Protein AF-A0A4R0IS37-F1 (afdb_monomer_lite)

Radius of gyration: 12.07 Å; chains: 1; bounding box: 32×18×33 Å

Sequence (54 aa):
MTLYRVIQAKSFPAVRVGRRLFIPSQALDDMAAAAIASGGVVDAAEWRPAQAAG

Foldseek 3Di:
DDPVVCVVVVQAAWDDDDPDIDHDPVQVVVLVVVCVVVVHHDRRNPDDPPPPPD

pLDDT: mean 83.93, std 13.1, range [39.78, 95.31]

Structure (mmCIF, N/CA/C/O backbone):
data_AF-A0A4R0IS37-F1
#
_entry.id   AF-A0A4R0IS37-F1
#
loop_
_atom_site.group_PDB
_atom_site.id
_atom_site.type_symbol
_atom_site.label_atom_id
_atom_site.label_alt_id
_atom_site.label_comp_id
_atom_site.label_asym_id
_atom_site.label_entity_id
_atom_site.label_seq_id
_atom_site.pdbx_PDB_ins_code
_atom_site.Cartn_x
_atom_site.Cartn_y
_atom_site.Cartn_z
_atom_site.occupancy
_atom_site.B_iso_or_equiv
_atom_site.auth_seq_id
_atom_site.auth_comp_id
_atom_site.auth_asym_id
_atom_site.auth_atom_id
_atom_site.pdbx_PD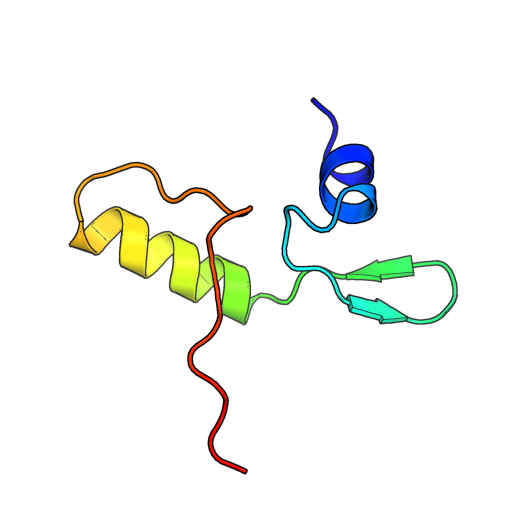B_model_num
ATOM 1 N N . MET A 1 1 ? -8.242 0.484 -15.082 1.00 59.47 1 MET A N 1
ATOM 2 C CA . MET A 1 1 ? -8.822 -0.071 -13.836 1.00 59.47 1 MET A CA 1
ATOM 3 C C . MET A 1 1 ? -8.851 1.036 -12.789 1.00 59.47 1 MET A C 1
ATOM 5 O O . MET A 1 1 ? -7.872 1.763 -12.714 1.00 59.47 1 MET A O 1
ATOM 9 N N . 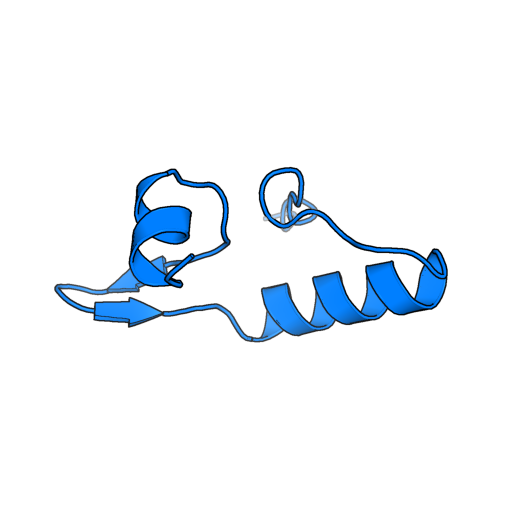THR A 1 2 ? -9.938 1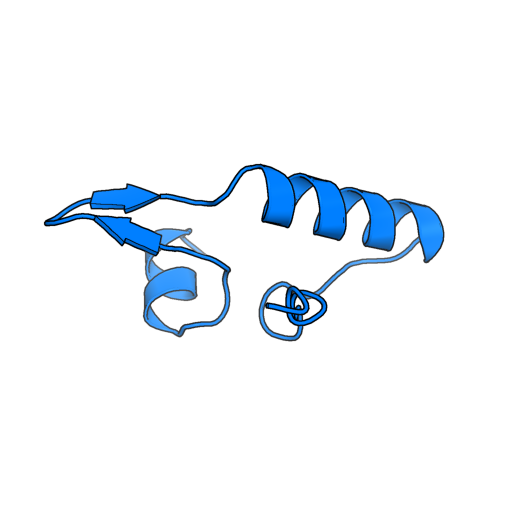.237 -12.037 1.00 86.62 2 THR A N 1
ATOM 10 C CA . THR A 1 2 ? -9.990 2.285 -10.995 1.00 86.62 2 THR A CA 1
ATOM 11 C C . THR A 1 2 ? -9.689 1.692 -9.620 1.00 86.62 2 THR A C 1
ATOM 13 O O . THR A 1 2 ? -10.109 0.576 -9.314 1.00 86.62 2 THR A O 1
ATOM 16 N N . LEU A 1 3 ? -8.992 2.455 -8.777 1.00 79.44 3 LEU A N 1
ATOM 17 C CA . LEU A 1 3 ? -8.568 2.056 -7.430 1.00 79.44 3 LEU A CA 1
ATOM 18 C C . LEU A 1 3 ? -9.732 1.553 -6.552 1.00 79.44 3 LEU A C 1
ATOM 20 O O . LEU A 1 3 ? -9.600 0.601 -5.792 1.00 79.44 3 LEU A O 1
ATOM 24 N N . TYR A 1 4 ? -10.923 2.127 -6.727 1.00 83.62 4 TYR A N 1
ATOM 25 C CA . TYR A 1 4 ? -12.122 1.711 -5.999 1.00 83.62 4 TYR A CA 1
ATOM 26 C C . TYR A 1 4 ? -12.549 0.266 -6.311 1.00 83.62 4 TYR A C 1
ATOM 28 O O . TYR A 1 4 ? -13.004 -0.451 -5.420 1.00 83.62 4 TYR A O 1
ATOM 36 N N . ARG A 1 5 ? -12.396 -0.183 -7.568 1.00 79.12 5 ARG A N 1
ATOM 37 C CA . ARG A 1 5 ? -12.798 -1.537 -7.988 1.00 79.12 5 ARG A CA 1
ATOM 38 C C . ARG A 1 5 ? -11.857 -2.605 -7.435 1.00 79.12 5 ARG A C 1
ATOM 40 O O . ARG A 1 5 ? -12.335 -3.640 -6.987 1.00 79.12 5 ARG A O 1
ATOM 47 N N . VAL A 1 6 ? -10.548 -2.346 -7.423 1.00 79.44 6 VAL A N 1
ATOM 48 C CA . VAL A 1 6 ? -9.557 -3.300 -6.887 1.00 79.44 6 VAL A CA 1
ATOM 49 C C . VAL A 1 6 ? -9.642 -3.426 -5.365 1.00 79.44 6 VAL A C 1
ATOM 51 O O . VAL A 1 6 ? -9.523 -4.529 -4.841 1.00 79.44 6 VAL A O 1
ATOM 54 N N . ILE A 1 7 ? -9.972 -2.339 -4.657 1.00 81.88 7 ILE A N 1
ATOM 55 C CA . ILE A 1 7 ? -10.240 -2.396 -3.213 1.00 81.88 7 ILE A CA 1
ATOM 56 C C . ILE A 1 7 ? -11.494 -3.232 -2.917 1.00 81.88 7 ILE A C 1
ATOM 58 O O . ILE A 1 7 ? -11.477 -4.068 -2.016 1.00 81.88 7 ILE A O 1
ATOM 62 N N . GLN A 1 8 ? -12.579 -3.056 -3.682 1.00 78.38 8 GLN A N 1
ATOM 63 C CA . GLN A 1 8 ? -13.785 -3.881 -3.517 1.00 78.38 8 GLN A CA 1
ATOM 64 C C . GLN A 1 8 ? -13.528 -5.371 -3.773 1.00 78.38 8 GLN A C 1
ATOM 66 O O . GLN A 1 8 ? -14.106 -6.212 -3.088 1.00 78.38 8 GLN A O 1
ATOM 71 N N . ALA A 1 9 ? -12.634 -5.692 -4.709 1.00 82.69 9 ALA A N 1
ATOM 72 C CA . ALA A 1 9 ? -12.192 -7.058 -4.977 1.00 82.69 9 ALA A CA 1
ATOM 73 C C . ALA A 1 9 ? -11.255 -7.631 -3.892 1.00 82.69 9 ALA A C 1
ATOM 75 O O . ALA A 1 9 ? -10.837 -8.779 -4.001 1.00 82.69 9 ALA A O 1
ATOM 76 N N . LYS A 1 10 ? -10.940 -6.856 -2.840 1.00 79.94 10 LYS A N 1
ATOM 77 C CA . LYS A 1 10 ? -9.945 -7.181 -1.801 1.00 79.94 10 LYS A CA 1
ATOM 78 C C . LYS A 1 10 ? -8.536 -7.422 -2.361 1.00 79.94 10 LYS A C 1
ATOM 80 O O . LYS A 1 10 ? -7.722 -8.063 -1.712 1.00 79.94 10 LYS A O 1
ATOM 85 N N . SER A 1 11 ? -8.254 -6.878 -3.542 1.00 84.38 11 SER A N 1
ATOM 86 C CA . SER A 1 11 ? -6.986 -7.028 -4.266 1.00 84.38 11 SER A CA 1
ATOM 87 C C . SER A 1 11 ? -6.037 -5.846 -4.047 1.00 84.38 11 SER A C 1
ATOM 89 O O . SER A 1 11 ? -5.081 -5.672 -4.792 1.00 84.38 11 SER A O 1
ATOM 91 N N . PHE A 1 12 ? -6.344 -4.965 -3.092 1.00 87.38 12 PHE A N 1
ATOM 92 C CA . PHE A 1 12 ? -5.502 -3.825 -2.754 1.00 87.38 12 PHE A CA 1
ATOM 93 C C . PHE A 1 12 ? -5.660 -3.476 -1.269 1.00 87.38 12 PHE A C 1
ATOM 95 O O . PHE A 1 12 ? -6.802 -3.448 -0.786 1.00 87.38 12 PHE A O 1
ATOM 102 N N . PRO A 1 13 ? -4.565 -3.184 -0.541 1.00 88.19 13 PRO A N 1
ATOM 103 C CA . PRO A 1 13 ? -4.631 -2.865 0.878 1.00 88.19 13 PRO A CA 1
ATOM 104 C C . PRO A 1 13 ? -5.420 -1.578 1.116 1.00 88.19 13 PRO A C 1
ATOM 106 O O . PRO A 1 13 ? -5.042 -0.489 0.684 1.00 88.19 13 PRO A O 1
ATOM 109 N N . ALA A 1 14 ? -6.532 -1.707 1.832 1.00 90.62 14 ALA A N 1
ATOM 110 C CA . ALA A 1 14 ? -7.352 -0.578 2.227 1.00 90.62 14 ALA A CA 1
ATOM 111 C C . ALA A 1 14 ? -8.055 -0.841 3.557 1.00 90.62 14 ALA A C 1
ATOM 113 O O . ALA A 1 14 ? -8.525 -1.944 3.839 1.00 90.62 14 ALA A O 1
ATOM 114 N N . VAL A 1 15 ? -8.184 0.219 4.344 1.00 89.00 15 VAL A N 1
ATOM 115 C CA . VAL A 1 15 ? -8.943 0.258 5.588 1.00 89.00 15 VAL A CA 1
ATOM 116 C C . VAL A 1 15 ? -10.188 1.100 5.355 1.00 89.00 15 VAL A C 1
ATOM 118 O O . VAL A 1 15 ? -10.124 2.215 4.832 1.00 89.00 15 VAL A O 1
ATOM 121 N N . ARG A 1 16 ? -11.351 0.576 5.745 1.00 89.25 16 ARG A N 1
ATOM 122 C CA . ARG A 1 16 ? -12.603 1.331 5.704 1.00 89.25 16 ARG A CA 1
ATOM 123 C C . ARG A 1 16 ? -12.845 1.997 7.050 1.00 89.25 16 ARG A C 1
ATOM 125 O O . ARG A 1 16 ? -13.037 1.307 8.046 1.00 89.25 16 ARG A O 1
ATOM 132 N N . VAL A 1 17 ? -12.909 3.326 7.052 1.00 92.00 17 VAL A N 1
ATOM 133 C CA . VAL A 1 17 ? -13.299 4.120 8.224 1.00 92.00 17 VAL A CA 1
ATOM 134 C C . VAL A 1 17 ? -14.588 4.858 7.873 1.00 92.00 17 VAL A C 1
ATOM 136 O O . VAL A 1 17 ? -14.611 5.803 7.077 1.00 92.00 17 VAL A O 1
ATOM 139 N N . GLY A 1 18 ? -15.704 4.353 8.403 1.00 92.31 18 GLY A N 1
ATOM 140 C CA . GLY A 1 18 ? -17.046 4.799 8.032 1.00 92.31 18 GLY A CA 1
ATOM 141 C C . GLY A 1 18 ? -17.327 4.601 6.537 1.00 92.31 18 GLY A C 1
ATOM 142 O O . GLY A 1 18 ? -17.310 3.481 6.027 1.00 92.31 18 GLY A O 1
ATOM 143 N N . ARG A 1 19 ? -17.596 5.703 5.822 1.00 91.44 19 ARG A N 1
ATOM 144 C CA . ARG A 1 19 ? -17.897 5.704 4.373 1.00 91.44 19 ARG A CA 1
ATOM 145 C C . ARG A 1 19 ? -16.660 5.868 3.486 1.00 91.44 19 ARG A C 1
ATOM 147 O O . ARG A 1 19 ? -16.786 5.814 2.265 1.00 91.44 19 ARG A O 1
ATOM 154 N N . ARG A 1 20 ? -15.491 6.125 4.074 1.00 88.75 20 ARG A N 1
ATOM 155 C CA . ARG A 1 20 ? -14.258 6.436 3.344 1.00 88.75 20 ARG A CA 1
ATOM 156 C C . ARG A 1 20 ? -13.318 5.235 3.346 1.00 88.75 20 ARG A C 1
ATOM 158 O O . ARG A 1 20 ? -13.280 4.458 4.300 1.00 88.75 20 ARG A O 1
ATOM 165 N N . LEU A 1 21 ? -12.576 5.102 2.254 1.00 90.31 21 LEU A N 1
ATOM 166 C CA . LEU A 1 21 ? -11.499 4.133 2.106 1.00 90.31 21 LEU A CA 1
ATOM 167 C C . LEU A 1 21 ? -10.174 4.866 2.272 1.00 90.31 21 LEU A C 1
ATOM 169 O O . LEU A 1 21 ? -9.971 5.915 1.662 1.00 90.31 21 LEU A O 1
ATOM 173 N N . PHE A 1 22 ? -9.304 4.299 3.091 1.00 90.25 22 PHE A N 1
ATOM 174 C CA . PHE A 1 22 ? -7.967 4.796 3.362 1.00 90.25 22 PHE A CA 1
ATOM 175 C C . PHE A 1 22 ? -6.968 3.733 2.946 1.00 90.25 22 PHE A C 1
ATOM 177 O O . PHE A 1 22 ? -7.178 2.550 3.206 1.00 90.25 22 PHE A O 1
ATOM 184 N N . ILE A 1 23 ? -5.883 4.156 2.317 1.00 90.56 23 ILE A N 1
ATOM 185 C CA . ILE A 1 23 ? -4.758 3.278 2.018 1.00 90.56 23 ILE A CA 1
ATOM 186 C C . ILE A 1 23 ? -3.698 3.565 3.078 1.00 90.56 23 ILE A C 1
ATOM 188 O O . ILE A 1 23 ? -3.294 4.723 3.202 1.00 90.56 23 ILE A O 1
ATOM 192 N N . PRO A 1 24 ? -3.275 2.565 3.867 1.00 90.69 24 PRO A N 1
ATOM 193 C CA . PRO A 1 24 ? -2.182 2.749 4.812 1.00 90.69 24 PRO A CA 1
ATOM 194 C C . PRO A 1 24 ? -0.904 3.142 4.065 1.00 90.69 24 PRO A C 1
ATOM 196 O O . PRO A 1 24 ? -0.506 2.440 3.137 1.00 90.69 24 PRO A O 1
ATOM 199 N N . SER A 1 25 ? -0.251 4.231 4.476 1.00 93.00 25 SER A N 1
ATOM 200 C CA . SER A 1 25 ? 1.018 4.660 3.870 1.00 93.00 25 SER A CA 1
ATOM 201 C C . SER A 1 25 ? 2.092 3.585 4.010 1.00 93.00 25 SER A C 1
ATOM 203 O O . SER A 1 25 ? 2.717 3.236 3.020 1.00 93.00 25 SER A O 1
ATOM 205 N N . GLN A 1 26 ? 2.190 2.955 5.186 1.00 90.69 26 GLN A N 1
ATOM 206 C CA . GLN A 1 26 ? 3.150 1.877 5.434 1.00 90.69 26 GLN A CA 1
ATOM 207 C C . GLN A 1 26 ? 3.024 0.730 4.422 1.00 90.69 26 GLN A C 1
ATOM 209 O O . GLN A 1 26 ? 4.025 0.209 3.955 1.00 90.69 26 GLN A O 1
ATOM 214 N N . ALA A 1 27 ? 1.798 0.364 4.026 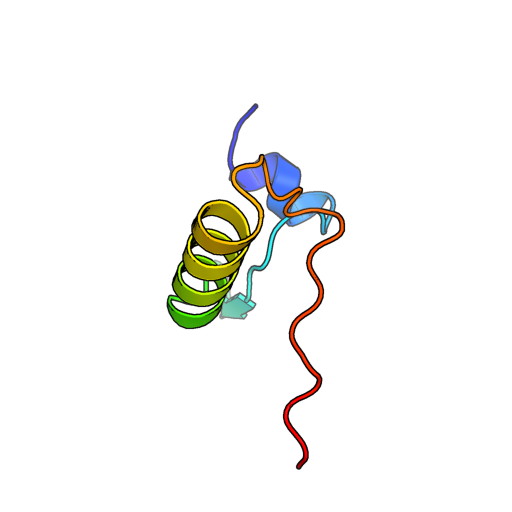1.00 91.00 27 ALA A N 1
ATOM 215 C CA . ALA A 1 27 ? 1.597 -0.684 3.028 1.00 91.00 27 ALA A CA 1
ATOM 216 C C . ALA A 1 27 ? 2.165 -0.282 1.657 1.00 91.00 27 ALA A C 1
ATOM 218 O O . ALA A 1 27 ? 2.708 -1.121 0.943 1.00 91.00 27 ALA A O 1
ATOM 219 N N . LEU A 1 28 ? 2.046 0.997 1.285 1.00 91.31 28 LEU A N 1
ATOM 220 C CA . LEU A 1 28 ? 2.645 1.524 0.057 1.00 91.31 28 LEU A CA 1
ATOM 221 C C . LEU A 1 28 ? 4.171 1.525 0.143 1.00 91.31 28 LEU A C 1
ATOM 223 O O . LEU A 1 28 ? 4.820 1.104 -0.812 1.00 91.31 28 LEU A O 1
ATOM 227 N N . ASP A 1 29 ? 4.719 1.952 1.278 1.00 93.75 29 ASP A N 1
ATOM 228 C CA . ASP A 1 29 ? 6.163 2.006 1.509 1.00 93.75 29 ASP A CA 1
ATOM 229 C C . ASP A 1 29 ? 6.783 0.600 1.445 1.00 93.75 29 ASP A C 1
ATOM 231 O O . ASP A 1 29 ? 7.778 0.389 0.749 1.00 93.75 29 ASP A O 1
ATOM 235 N N . ASP A 1 30 ? 6.144 -0.390 2.071 1.00 92.50 30 ASP A N 1
ATOM 236 C CA . ASP A 1 30 ? 6.588 -1.787 2.052 1.00 92.50 30 ASP A CA 1
ATOM 237 C C . ASP A 1 30 ? 6.520 -2.393 0.640 1.00 92.50 30 ASP A C 1
ATOM 239 O O . ASP A 1 30 ? 7.450 -3.076 0.203 1.00 92.50 30 ASP A O 1
ATOM 243 N N . MET A 1 31 ? 5.435 -2.138 -0.104 1.00 92.19 31 MET A N 1
ATOM 244 C CA . MET A 1 31 ? 5.310 -2.582 -1.499 1.00 92.19 31 MET A CA 1
ATOM 245 C C . MET A 1 31 ? 6.368 -1.930 -2.396 1.00 92.19 31 MET A C 1
ATOM 247 O O . MET A 1 31 ? 6.950 -2.607 -3.246 1.00 92.19 31 MET A O 1
ATOM 251 N N . ALA A 1 32 ? 6.650 -0.639 -2.202 1.00 93.00 32 ALA A N 1
ATOM 252 C CA . ALA A 1 32 ? 7.689 0.068 -2.944 1.00 93.00 32 ALA A CA 1
ATOM 253 C C . ALA A 1 32 ? 9.080 -0.502 -2.633 1.00 93.00 32 ALA A C 1
ATOM 255 O O . ALA A 1 32 ? 9.852 -0.778 -3.553 1.00 93.00 32 ALA A O 1
ATOM 256 N N . ALA A 1 33 ? 9.379 -0.749 -1.356 1.00 93.81 33 ALA A N 1
ATOM 257 C CA . ALA A 1 33 ? 10.629 -1.371 -0.934 1.00 93.81 33 ALA A CA 1
ATOM 258 C C . ALA A 1 33 ? 10.802 -2.774 -1.540 1.00 93.81 33 ALA A C 1
ATOM 260 O O . ALA A 1 33 ? 11.874 -3.091 -2.057 1.00 93.81 33 ALA A O 1
ATOM 261 N N . ALA A 1 34 ? 9.747 -3.594 -1.550 1.00 91.44 34 ALA A N 1
ATOM 262 C CA . ALA A 1 34 ? 9.772 -4.924 -2.156 1.00 91.44 34 ALA A CA 1
ATOM 263 C C . ALA A 1 34 ? 9.984 -4.880 -3.681 1.00 91.44 34 ALA A C 1
ATOM 265 O O . ALA A 1 34 ? 10.741 -5.691 -4.222 1.00 91.44 34 ALA A O 1
ATOM 266 N N . ALA A 1 35 ? 9.370 -3.920 -4.377 1.00 94.19 35 ALA A N 1
ATOM 267 C CA . ALA A 1 35 ? 9.572 -3.724 -5.813 1.00 94.19 35 ALA A CA 1
ATOM 268 C C . ALA A 1 35 ? 11.025 -3.334 -6.130 1.00 94.19 35 ALA A C 1
ATOM 270 O O . ALA A 1 35 ? 11.644 -3.906 -7.025 1.00 94.19 35 ALA A O 1
ATOM 271 N N . ILE A 1 36 ? 11.597 -2.415 -5.344 1.00 95.31 36 ILE A N 1
ATOM 272 C CA . ILE A 1 36 ? 13.001 -2.002 -5.473 1.00 95.31 36 ILE A CA 1
ATOM 273 C C . ILE A 1 36 ? 13.938 -3.186 -5.206 1.00 95.31 36 ILE A C 1
ATOM 275 O O . ILE A 1 36 ? 14.851 -3.429 -5.992 1.00 95.31 36 ILE A O 1
ATOM 279 N N . ALA A 1 37 ? 13.707 -3.940 -4.128 1.00 93.75 37 ALA A N 1
ATOM 280 C CA . ALA A 1 37 ? 14.567 -5.052 -3.728 1.00 93.75 37 ALA A CA 1
ATOM 281 C C . ALA A 1 37 ? 14.534 -6.229 -4.718 1.00 93.75 37 ALA A C 1
ATOM 283 O O . ALA A 1 37 ? 15.564 -6.844 -4.981 1.00 93.75 37 ALA A O 1
ATOM 284 N N . SER A 1 38 ? 13.359 -6.542 -5.270 1.00 91.94 38 SER A N 1
ATOM 285 C CA . SER A 1 38 ? 13.196 -7.610 -6.267 1.00 91.94 38 SER A CA 1
ATOM 286 C C . SER A 1 38 ? 13.574 -7.180 -7.687 1.00 91.94 38 SER A C 1
ATOM 288 O O . SER A 1 38 ? 13.742 -8.036 -8.554 1.00 91.94 38 SER A O 1
ATOM 290 N N . GLY A 1 39 ? 13.685 -5.871 -7.940 1.00 93.31 39 GLY A N 1
ATOM 291 C CA . GLY A 1 39 ? 13.833 -5.316 -9.286 1.00 93.31 39 GLY A CA 1
ATOM 292 C C . GLY A 1 39 ? 12.614 -5.572 -10.181 1.00 93.31 39 GLY A C 1
ATOM 293 O O . GLY A 1 39 ? 12.748 -5.582 -11.404 1.00 93.31 39 GLY A O 1
ATOM 294 N N . GLY A 1 40 ? 11.442 -5.825 -9.589 1.00 89.56 40 GLY A N 1
ATOM 295 C CA . GLY A 1 40 ? 10.259 -6.330 -10.280 1.00 89.56 40 GLY A CA 1
ATOM 296 C C . GLY A 1 40 ? 8.950 -5.673 -9.846 1.00 89.56 40 GLY A C 1
ATOM 297 O O . GLY A 1 40 ? 8.902 -4.801 -8.980 1.00 89.56 40 GLY A O 1
ATOM 298 N N . VAL A 1 41 ? 7.859 -6.097 -10.485 1.00 92.06 41 VAL A N 1
ATOM 299 C CA . VAL A 1 41 ? 6.501 -5.632 -10.176 1.00 92.06 41 VAL A CA 1
ATOM 300 C C . VAL A 1 41 ? 5.956 -6.414 -8.984 1.00 92.06 41 VAL A C 1
ATOM 302 O O . VAL A 1 41 ? 5.944 -7.641 -9.002 1.00 92.06 41 VAL A O 1
ATOM 305 N N . VAL A 1 42 ? 5.461 -5.700 -7.972 1.00 90.75 42 VAL A N 1
ATOM 306 C CA . VAL A 1 42 ? 4.726 -6.289 -6.846 1.00 90.75 42 VAL A CA 1
ATOM 307 C C . VAL A 1 42 ? 3.237 -6.297 -7.173 1.00 90.75 42 VAL A C 1
ATOM 309 O O . VAL A 1 42 ? 2.662 -5.2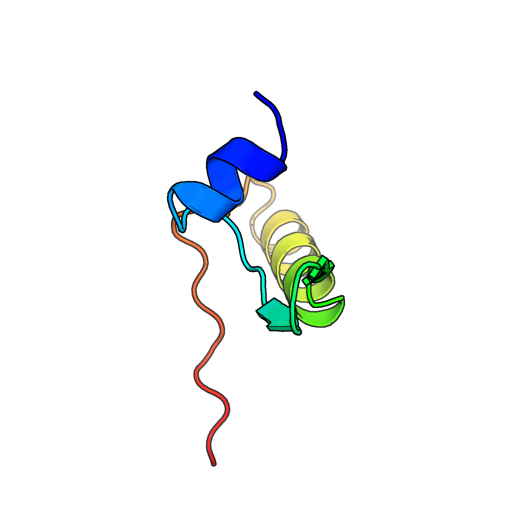47 -7.468 1.00 90.75 42 VAL A O 1
ATOM 312 N N . ASP A 1 43 ? 2.604 -7.469 -7.102 1.00 89.75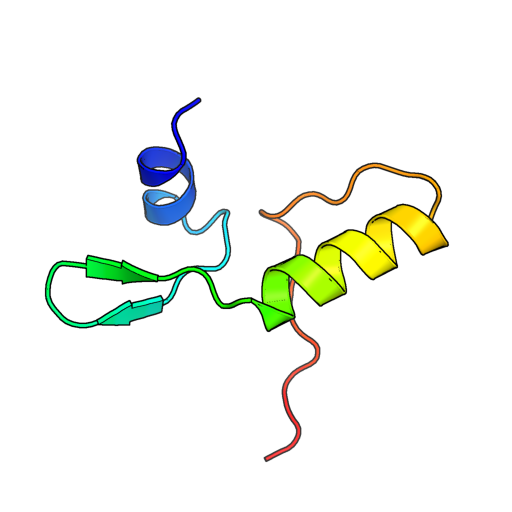 43 ASP A N 1
ATOM 313 C CA . ASP A 1 43 ? 1.149 -7.576 -7.190 1.00 89.75 43 ASP A CA 1
ATOM 314 C C . ASP A 1 43 ? 0.511 -7.265 -5.828 1.00 89.75 43 ASP A C 1
ATOM 316 O O . ASP A 1 43 ? 0.680 -7.990 -4.845 1.00 89.75 43 ASP A O 1
ATOM 320 N N . ALA A 1 44 ? -0.261 -6.180 -5.773 1.00 86.44 44 ALA A N 1
ATOM 321 C CA . ALA A 1 44 ? -0.988 -5.774 -4.575 1.00 86.44 44 ALA A CA 1
ATOM 322 C C . ALA A 1 44 ? -2.065 -6.788 -4.139 1.00 86.44 44 ALA A C 1
ATOM 324 O O . ALA A 1 44 ? -2.455 -6.785 -2.971 1.00 86.44 44 ALA A O 1
ATOM 325 N N . ALA A 1 45 ? -2.544 -7.646 -5.046 1.00 85.69 45 ALA A N 1
ATOM 326 C CA . ALA A 1 45 ? -3.506 -8.701 -4.735 1.00 85.69 45 ALA A CA 1
ATOM 327 C C . ALA A 1 45 ? -2.870 -9.862 -3.959 1.00 85.69 45 ALA A C 1
ATOM 329 O O . ALA A 1 45 ? -3.543 -10.516 -3.160 1.00 85.69 45 ALA A O 1
ATOM 330 N N . GLU A 1 46 ? -1.580 -10.108 -4.191 1.00 85.19 46 GLU A N 1
ATOM 331 C CA . GLU A 1 46 ? -0.801 -11.144 -3.510 1.00 85.19 46 GLU A CA 1
ATOM 332 C C . GLU A 1 46 ? -0.050 -10.605 -2.291 1.00 85.19 46 GLU A C 1
ATOM 334 O O . GLU A 1 46 ? 0.373 -11.381 -1.430 1.00 85.19 46 GLU A O 1
ATOM 339 N N . TRP A 1 47 ? 0.083 -9.280 -2.184 1.00 83.31 47 TRP A N 1
ATOM 340 C CA . TRP A 1 47 ? 0.753 -8.634 -1.067 1.00 83.31 47 TRP A CA 1
ATOM 341 C C . TRP A 1 47 ? 0.076 -8.971 0.264 1.00 83.31 47 TRP A C 1
ATOM 343 O O . TRP A 1 47 ? -1.119 -8.743 0.475 1.00 83.31 47 TRP A O 1
ATOM 353 N N . ARG A 1 48 ? 0.874 -9.492 1.198 1.00 78.69 48 ARG A N 1
ATOM 354 C CA . ARG A 1 48 ? 0.464 -9.733 2.579 1.00 78.69 48 ARG A CA 1
ATOM 355 C C . ARG A 1 48 ? 1.443 -9.025 3.503 1.00 78.69 48 ARG A C 1
ATOM 357 O O . ARG A 1 48 ? 2.638 -9.305 3.406 1.00 78.69 48 ARG A O 1
ATOM 364 N N . PRO A 1 49 ? 0.972 -8.149 4.405 1.00 67.25 49 PRO A N 1
ATOM 365 C CA . PRO A 1 49 ? 1.857 -7.589 5.408 1.00 67.25 49 PRO A CA 1
ATOM 366 C C . PRO A 1 49 ? 2.400 -8.734 6.262 1.00 67.25 49 PRO A C 1
ATOM 368 O O . PRO A 1 49 ? 1.662 -9.671 6.592 1.00 67.25 49 PRO A O 1
ATOM 371 N N . ALA A 1 50 ? 3.676 -8.650 6.640 1.00 62.84 50 ALA A N 1
ATOM 372 C CA . ALA A 1 50 ? 4.179 -9.463 7.735 1.00 62.84 50 ALA A CA 1
ATOM 373 C C . ALA A 1 50 ? 3.250 -9.211 8.927 1.00 62.84 50 ALA A C 1
ATOM 375 O O . ALA A 1 50 ? 3.001 -8.060 9.289 1.00 62.84 50 ALA A O 1
ATOM 376 N N . GLN A 1 51 ? 2.643 -10.277 9.451 1.00 53.66 51 GLN A N 1
ATOM 377 C CA . GLN A 1 51 ? 1.711 -10.170 10.562 1.00 53.66 51 GLN A CA 1
ATOM 378 C C . GLN A 1 51 ? 2.435 -9.419 11.679 1.00 53.66 51 GLN A C 1
ATOM 380 O O . GLN A 1 51 ? 3.470 -9.887 12.148 1.00 53.66 51 GLN A O 1
ATOM 385 N N . ALA A 1 52 ? 1.949 -8.223 12.026 1.00 49.31 52 ALA A N 1
ATOM 386 C CA . ALA A 1 52 ? 2.502 -7.474 13.141 1.00 49.31 52 ALA A CA 1
ATOM 387 C C . ALA A 1 52 ? 2.383 -8.393 14.356 1.00 49.31 52 ALA A C 1
ATOM 389 O O . ALA A 1 52 ? 1.268 -8.749 14.744 1.00 49.31 52 ALA A O 1
ATOM 390 N N . ALA A 1 53 ? 3.522 -8.866 14.861 1.00 41.09 53 ALA A N 1
ATOM 391 C CA . ALA A 1 53 ? 3.563 -9.643 16.083 1.00 41.09 53 ALA A CA 1
ATOM 392 C C . ALA A 1 53 ? 2.960 -8.751 17.174 1.00 41.09 53 ALA A C 1
ATOM 394 O O . ALA A 1 53 ? 3.518 -7.698 17.485 1.00 41.09 53 ALA A O 1
ATOM 395 N N . GLY A 1 54 ? 1.754 -9.113 17.615 1.00 39.78 54 GLY A N 1
ATOM 396 C CA . GLY A 1 54 ? 1.068 -8.476 18.733 1.00 39.78 54 GLY A CA 1
ATOM 397 C C . GLY A 1 54 ? 1.683 -8.881 20.057 1.00 39.78 54 GLY A C 1
ATOM 398 O O . GLY A 1 54 ? 2.240 -10.001 20.124 1.00 39.78 54 GLY A O 1
#

Organism: NCBI:txid1124744

Secondary structure (DSSP, 8-state):
--HHHHHHTT-S--EEETTEEE--HHHHHHHHHHHHHHTS---TTT--------